Protein AF-A0A1X6YRC4-F1 (afdb_monomer)

pLDDT: mean 88.57, std 15.22, range [48.97, 98.75]

InterPro domains:
  IPR046367 GapR-like, DNA-binding domain [NF010247] (29-106)
  IPR046367 GapR-like, DNA-binding domain [PF10073] (33-104)

Secondary structure (DSSP, 8-state):
----PPPPPPTTSS--PPPHHHHHHHHHHHHHHHHHHHHHHHHHHHHHHHHHHHHHHHHHHHHHHHHTT--HHHHHHHHHHTTS-HHHHHHHHHHHHHHHHHTT--

Solvent-accessible surface area (backbone atoms only — not comparable to full-atom values): 6391 Å² total; per-residue (Å²): 142,80,89,80,75,78,80,75,80,65,94,74,86,78,67,89,72,83,47,74,68,57,50,52,53,52,54,48,52,50,51,52,54,52,50,53,54,49,54,54,50,55,54,50,54,50,54,52,51,51,51,49,52,52,53,51,53,53,49,52,57,47,50,51,41,41,76,73,71,47,61,57,69,58,53,53,51,51,58,56,55,72,73,52,56,71,65,64,51,52,54,51,51,52,53,50,49,56,52,31,55,76,67,72,70,113

Radius of gyration: 35.61 Å; Cα contacts (8 Å, |Δi|>4): 14; chains: 1; bounding box: 77×74×77 Å

Structure (mmCIF, N/CA/C/O backbone):
data_AF-A0A1X6YRC4-F1
#
_entry.id   AF-A0A1X6YRC4-F1
#
loop_
_atom_site.group_PDB
_atom_site.id
_atom_site.type_symbol
_atom_site.label_atom_id
_atom_site.label_alt_id
_atom_site.label_comp_id
_atom_site.label_asym_id
_atom_site.label_entity_id
_atom_site.label_seq_id
_atom_site.pdbx_PDB_ins_code
_atom_site.Cartn_x
_atom_site.Cartn_y
_atom_site.Cartn_z
_atom_site.occupancy
_atom_site.B_iso_or_equiv
_atom_site.auth_seq_id
_atom_site.auth_comp_id
_atom_site.auth_asym_id
_atom_site.auth_atom_id
_atom_site.pdbx_PDB_model_num
ATOM 1 N N . MET A 1 1 ? 58.147 -56.252 -44.885 1.00 54.09 1 MET A N 1
ATOM 2 C CA . MET A 1 1 ? 57.859 -55.052 -44.074 1.00 54.09 1 MET A CA 1
ATOM 3 C C . MET A 1 1 ? 58.209 -53.800 -44.8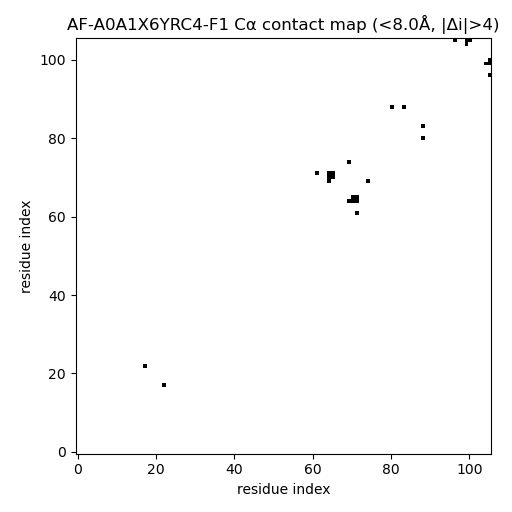65 1.00 54.09 1 MET A C 1
ATOM 5 O O . MET A 1 1 ? 59.376 -53.617 -45.184 1.00 54.09 1 MET A O 1
ATOM 9 N N . LYS A 1 2 ? 57.215 -52.974 -45.203 1.00 50.50 2 LYS A N 1
ATOM 10 C CA . LYS A 1 2 ? 57.381 -51.542 -45.489 1.00 50.50 2 LYS A CA 1
ATOM 11 C C . LYS A 1 2 ? 56.176 -50.846 -44.869 1.00 50.50 2 LYS A C 1
ATOM 13 O O . LYS A 1 2 ? 55.043 -51.169 -45.216 1.00 50.50 2 LYS A O 1
ATOM 18 N N . ASP A 1 3 ? 56.454 -49.986 -43.903 1.00 54.38 3 ASP A N 1
ATOM 19 C CA . ASP A 1 3 ? 55.483 -49.237 -43.120 1.00 54.38 3 ASP A CA 1
ATOM 20 C C . ASP A 1 3 ? 54.627 -48.343 -44.024 1.00 54.38 3 ASP A C 1
ATOM 22 O O . ASP A 1 3 ? 55.095 -47.333 -44.544 1.00 54.38 3 ASP A O 1
ATOM 26 N N . MET A 1 4 ? 53.356 -48.703 -44.208 1.00 53.78 4 MET A N 1
ATOM 27 C CA . MET A 1 4 ? 52.335 -47.767 -44.680 1.00 53.78 4 MET A CA 1
ATOM 28 C C . MET A 1 4 ? 51.718 -47.106 -43.451 1.00 53.78 4 MET A C 1
ATOM 30 O O . MET A 1 4 ? 50.693 -47.543 -42.932 1.00 53.78 4 MET A O 1
ATOM 34 N N . GLY A 1 5 ? 52.404 -46.082 -42.944 1.00 54.34 5 GLY A N 1
ATOM 35 C CA . GLY A 1 5 ? 51.867 -45.217 -41.903 1.00 54.34 5 GLY A CA 1
ATOM 36 C C . GLY A 1 5 ? 50.578 -44.559 -42.390 1.00 54.34 5 GLY A C 1
ATOM 37 O O . GLY A 1 5 ? 50.577 -43.859 -43.401 1.00 54.34 5 GLY A O 1
ATO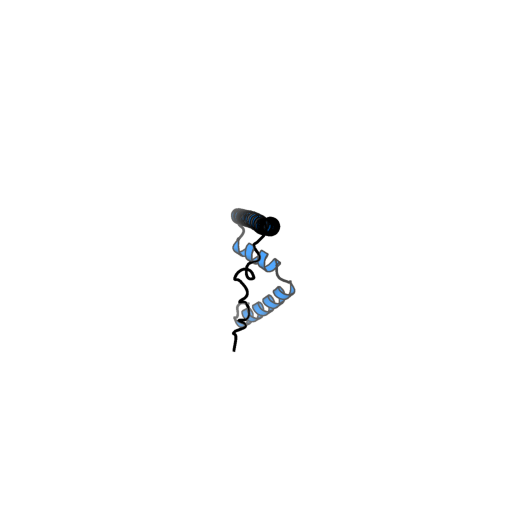M 38 N N . PHE A 1 6 ? 49.482 -44.793 -41.670 1.00 55.66 6 PHE A N 1
ATOM 39 C CA . PHE A 1 6 ? 48.238 -44.057 -41.861 1.00 55.66 6 PHE A CA 1
ATOM 40 C C . PHE A 1 6 ? 48.510 -42.553 -41.678 1.00 55.66 6 PHE A C 1
ATOM 42 O O . PHE A 1 6 ? 49.144 -42.176 -40.684 1.00 55.66 6 PHE A O 1
ATOM 49 N N . PRO A 1 7 ? 48.064 -41.683 -42.602 1.00 59.69 7 PRO A N 1
ATOM 50 C CA . PRO A 1 7 ? 48.256 -40.249 -42.454 1.00 59.69 7 PRO A CA 1
ATOM 51 C C . PRO A 1 7 ? 47.535 -39.770 -41.190 1.00 59.69 7 PRO A C 1
ATOM 53 O O . PRO A 1 7 ? 46.337 -39.996 -41.016 1.00 59.69 7 PRO A O 1
ATOM 56 N N . LYS A 1 8 ? 48.271 -39.113 -40.285 1.00 60.44 8 LYS A N 1
ATOM 57 C CA . LYS A 1 8 ? 47.653 -38.361 -39.190 1.00 60.44 8 LYS A CA 1
ATOM 58 C C . LYS A 1 8 ? 46.858 -37.219 -39.813 1.00 60.44 8 LYS A C 1
ATOM 60 O O . LYS A 1 8 ? 47.447 -36.411 -40.529 1.00 60.44 8 LYS A O 1
ATOM 65 N N . ALA A 1 9 ? 45.560 -37.158 -39.517 1.00 52.00 9 ALA A N 1
ATOM 66 C CA . ALA A 1 9 ? 44.737 -35.990 -39.803 1.00 52.00 9 ALA A CA 1
ATOM 67 C C . ALA A 1 9 ? 45.482 -34.733 -39.324 1.00 52.00 9 ALA A C 1
ATOM 69 O O . ALA A 1 9 ? 45.960 -34.676 -38.182 1.00 52.00 9 ALA A O 1
ATOM 70 N N . SER A 1 10 ? 45.676 -33.777 -40.232 1.00 52.31 10 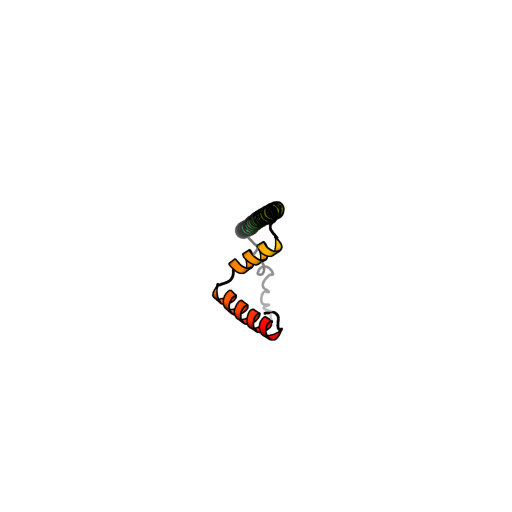SER A N 1
ATOM 71 C CA . SER A 1 10 ? 46.308 -32.501 -39.926 1.00 52.31 10 SER A CA 1
ATOM 72 C C . SER A 1 10 ? 45.460 -31.746 -38.903 1.00 52.31 10 SER A C 1
ATOM 74 O O . SER A 1 10 ? 44.249 -31.922 -38.794 1.00 52.31 10 SER A O 1
ATOM 76 N N . LYS A 1 11 ? 46.112 -30.869 -38.139 1.00 55.03 11 LYS A N 1
ATOM 77 C CA . LYS A 1 11 ? 45.522 -29.986 -37.116 1.00 55.03 11 LYS A CA 1
ATOM 78 C C . LYS A 1 11 ? 44.494 -28.968 -37.659 1.00 55.03 11 LYS A C 1
ATOM 80 O O . LYS A 1 11 ? 44.189 -28.000 -36.970 1.00 55.03 11 LYS A O 1
ATOM 85 N N . GLU A 1 12 ? 43.991 -29.151 -38.876 1.00 48.97 12 GLU A N 1
ATOM 86 C CA . GLU A 1 12 ? 43.083 -28.225 -39.557 1.00 48.97 12 GLU A CA 1
ATOM 87 C C . GLU A 1 12 ? 41.598 -28.584 -39.376 1.00 48.97 12 GLU A C 1
ATOM 89 O O . GLU A 1 12 ? 40.752 -27.721 -39.578 1.00 48.97 12 GLU A O 1
ATOM 94 N N . ASP A 1 13 ? 41.268 -29.776 -38.866 1.00 51.97 13 ASP A N 1
ATOM 95 C CA . ASP A 1 13 ? 39.872 -30.224 -38.686 1.00 51.97 13 ASP A CA 1
ATOM 96 C C . ASP A 1 13 ? 39.198 -29.782 -37.366 1.00 51.97 13 ASP A C 1
ATOM 98 O O . ASP A 1 13 ? 38.178 -30.338 -36.963 1.00 51.97 13 ASP A O 1
ATOM 102 N N . ALA A 1 14 ? 39.724 -28.777 -36.657 1.00 54.38 14 ALA A N 1
ATOM 103 C CA . ALA A 1 14 ? 39.196 -28.389 -35.339 1.00 54.38 14 ALA A CA 1
ATOM 104 C C . ALA A 1 14 ? 39.068 -26.875 -35.113 1.00 54.38 14 ALA A C 1
ATOM 106 O O . ALA A 1 14 ? 39.426 -26.361 -34.053 1.00 54.38 14 ALA A O 1
ATOM 107 N N . GLY A 1 15 ? 38.532 -26.139 -36.086 1.00 54.44 15 GLY A N 1
ATOM 108 C CA . GLY A 1 15 ? 38.194 -24.738 -35.853 1.00 54.44 15 GLY A CA 1
ATOM 109 C C . GLY A 1 15 ? 37.305 -24.156 -36.933 1.00 54.44 15 GLY A C 1
ATOM 110 O O . GLY A 1 15 ? 37.808 -23.514 -37.852 1.00 54.44 15 GLY A O 1
ATOM 111 N N . LEU A 1 16 ? 35.986 -24.327 -36.803 1.00 64.00 16 LEU A N 1
ATOM 112 C CA . LEU A 1 16 ? 35.048 -23.469 -37.523 1.00 64.00 16 LEU A CA 1
ATOM 113 C C . LEU A 1 16 ? 35.312 -22.030 -37.050 1.00 64.00 16 LEU A C 1
ATOM 115 O O . LEU A 1 16 ? 35.004 -21.671 -35.913 1.00 64.00 16 LEU A O 1
ATOM 119 N N . LYS A 1 17 ? 35.986 -21.232 -37.882 1.00 76.75 17 LYS A N 1
ATOM 120 C CA . LYS A 1 17 ? 36.226 -19.817 -37.598 1.00 76.75 17 LYS A CA 1
ATOM 121 C C . LYS A 1 17 ? 34.900 -19.088 -37.761 1.00 76.75 17 LYS A C 1
ATOM 123 O O . LYS A 1 17 ? 34.297 -19.169 -38.824 1.00 76.75 17 LYS A O 1
ATOM 128 N N . GLU A 1 18 ? 34.478 -18.389 -36.712 1.00 79.81 18 GLU A N 1
ATOM 129 C CA . GLU A 1 18 ? 33.308 -17.511 -36.748 1.00 79.81 18 GLU A CA 1
ATOM 130 C C . GLU A 1 18 ? 33.433 -16.528 -37.920 1.00 79.81 18 GLU A C 1
ATOM 132 O O . GLU A 1 18 ? 34.434 -15.806 -38.026 1.00 79.81 18 GLU A O 1
ATOM 137 N N . THR A 1 19 ? 32.437 -16.529 -38.806 1.00 90.50 19 THR A N 1
ATOM 138 C CA . THR A 1 19 ? 32.393 -15.620 -39.951 1.00 90.50 19 THR A CA 1
ATOM 139 C C . THR A 1 19 ? 31.895 -14.239 -39.526 1.00 90.50 19 THR A C 1
ATOM 141 O O . THR A 1 19 ? 31.322 -14.054 -38.453 1.00 90.50 19 THR A O 1
ATOM 144 N N . GLU A 1 20 ? 32.114 -13.233 -40.369 1.00 86.88 20 GLU A N 1
ATOM 145 C CA . GLU A 1 20 ? 31.589 -11.884 -40.133 1.00 86.88 20 GLU A CA 1
ATOM 146 C C . GLU A 1 20 ? 30.053 -11.878 -40.043 1.00 86.88 20 GLU A C 1
ATOM 148 O O . GLU A 1 20 ? 29.498 -11.253 -39.143 1.00 86.88 20 GLU A O 1
ATOM 153 N N . ALA A 1 21 ? 29.380 -12.685 -40.871 1.00 85.25 21 ALA A N 1
ATOM 154 C CA . ALA A 1 21 ? 27.932 -12.876 -40.813 1.00 85.25 21 ALA A CA 1
ATOM 155 C C . ALA A 1 21 ? 27.467 -13.490 -39.475 1.00 85.25 21 ALA A C 1
ATOM 157 O O . ALA A 1 21 ? 26.466 -13.050 -38.912 1.00 85.25 21 ALA A O 1
ATOM 158 N N . ASP A 1 22 ? 28.210 -14.457 -38.920 1.00 84.94 22 ASP A N 1
ATOM 159 C CA . ASP A 1 22 ? 27.884 -15.056 -37.614 1.00 84.94 22 ASP A CA 1
ATOM 160 C C . ASP A 1 22 ? 27.974 -14.021 -36.478 1.00 84.94 22 ASP A C 1
ATOM 162 O O . ASP A 1 22 ? 27.130 -13.995 -35.574 1.00 84.94 22 ASP A O 1
ATOM 166 N N . ARG A 1 23 ? 28.962 -13.115 -36.547 1.00 88.25 23 ARG A N 1
ATOM 167 C CA . ARG A 1 23 ? 29.106 -12.009 -35.587 1.00 88.25 23 ARG A CA 1
ATOM 168 C C . ARG A 1 23 ? 27.956 -11.022 -35.682 1.00 88.25 23 ARG A C 1
ATOM 170 O O . ARG A 1 23 ? 27.422 -10.630 -34.648 1.00 88.25 23 ARG A O 1
ATOM 177 N N . GLU A 1 24 ? 27.552 -10.641 -36.891 1.00 87.19 24 GLU A N 1
ATOM 178 C CA . GLU A 1 24 ? 26.432 -9.717 -37.096 1.00 87.19 24 GLU A CA 1
ATOM 179 C C . GLU A 1 24 ? 25.118 -10.269 -36.531 1.00 87.19 24 GLU A C 1
ATOM 181 O O . GLU A 1 24 ? 24.377 -9.537 -35.869 1.00 87.19 24 GLU A O 1
ATOM 186 N N . VAL A 1 25 ? 24.853 -11.567 -36.722 1.00 86.31 25 VAL A N 1
ATOM 187 C CA . VAL A 1 25 ? 23.668 -12.239 -36.166 1.00 86.31 25 VAL A CA 1
ATOM 188 C C . VAL A 1 25 ? 23.710 -12.257 -34.639 1.00 86.31 25 VAL A C 1
ATOM 190 O O . VAL A 1 25 ? 22.722 -11.891 -33.996 1.00 86.31 25 VAL A O 1
ATOM 193 N N . ARG A 1 26 ? 24.846 -12.634 -34.036 1.00 90.44 26 ARG A N 1
ATOM 194 C CA . ARG A 1 26 ? 25.015 -12.638 -32.574 1.00 90.44 26 ARG A CA 1
ATOM 195 C C . ARG A 1 26 ? 24.848 -11.240 -31.983 1.00 90.44 26 ARG A C 1
ATOM 197 O O . ARG A 1 26 ? 24.127 -11.070 -31.001 1.00 90.44 26 ARG A O 1
ATOM 204 N N . ASP A 1 27 ? 25.494 -10.241 -32.573 1.00 88.75 27 ASP A N 1
ATOM 205 C CA . ASP A 1 27 ? 25.434 -8.860 -32.103 1.00 88.75 27 ASP A CA 1
ATOM 206 C C . ASP A 1 27 ? 24.018 -8.285 -32.280 1.00 88.75 27 ASP A C 1
ATOM 208 O O . ASP A 1 27 ? 23.527 -7.559 -31.414 1.00 88.75 27 ASP A O 1
ATOM 212 N N . GLY A 1 28 ? 23.320 -8.655 -33.359 1.00 85.38 28 GLY A N 1
ATOM 213 C CA . GLY A 1 28 ? 21.899 -8.371 -33.556 1.00 85.38 28 GLY A CA 1
ATOM 214 C C . GLY A 1 28 ? 21.025 -8.972 -32.453 1.00 85.38 28 GLY A C 1
ATOM 215 O O . GLY A 1 28 ? 20.253 -8.248 -31.824 1.00 85.38 28 GLY A O 1
ATOM 216 N N . ALA A 1 29 ? 21.194 -10.263 -32.155 1.00 84.12 29 ALA A N 1
ATOM 217 C CA . ALA A 1 29 ? 20.475 -10.943 -31.077 1.00 84.12 29 ALA A CA 1
ATOM 218 C C . ALA A 1 29 ? 20.761 -10.314 -29.701 1.00 84.12 29 ALA A C 1
ATOM 220 O O . ALA A 1 29 ? 19.838 -10.096 -28.914 1.00 84.12 29 ALA A O 1
ATOM 221 N N . PHE A 1 30 ? 22.018 -9.941 -29.431 1.00 88.81 30 PHE A N 1
ATOM 222 C CA . PHE A 1 30 ? 22.404 -9.250 -28.201 1.00 88.81 30 PHE A CA 1
ATOM 223 C C . PHE A 1 30 ? 21.737 -7.875 -28.077 1.00 88.81 30 PHE A C 1
ATOM 225 O O . PHE A 1 30 ? 21.237 -7.533 -27.007 1.00 88.81 30 PHE A O 1
ATOM 232 N N . ARG A 1 31 ? 21.668 -7.090 -29.162 1.00 90.06 31 ARG A N 1
ATOM 233 C CA . ARG A 1 31 ? 20.970 -5.791 -29.164 1.00 90.06 31 ARG A CA 1
ATOM 234 C C . ARG A 1 31 ? 19.473 -5.942 -28.895 1.00 90.06 31 ARG A C 1
ATOM 236 O O . ARG A 1 31 ? 18.930 -5.142 -28.137 1.00 90.06 31 ARG A O 1
ATOM 243 N N . VAL A 1 32 ? 18.822 -6.960 -29.469 1.00 89.50 32 VAL A N 1
ATOM 244 C CA . VAL A 1 32 ? 17.401 -7.254 -29.206 1.00 89.50 32 VAL A CA 1
ATOM 245 C C . VAL A 1 32 ? 17.188 -7.601 -27.730 1.00 89.50 32 VAL A C 1
ATOM 247 O O . VAL A 1 32 ? 16.362 -6.968 -27.075 1.00 89.50 32 VAL A O 1
ATOM 250 N N . ALA A 1 33 ? 17.989 -8.519 -27.177 1.00 91.56 33 ALA A N 1
ATOM 251 C CA . ALA A 1 33 ? 17.910 -8.897 -25.764 1.00 91.56 33 ALA A CA 1
ATOM 252 C C . ALA A 1 33 ? 18.195 -7.712 -24.820 1.00 91.56 33 ALA A C 1
ATOM 254 O O . ALA A 1 33 ? 17.507 -7.524 -23.817 1.00 91.56 33 ALA A O 1
ATOM 255 N N . ALA A 1 34 ? 19.171 -6.862 -25.154 1.00 94.88 34 ALA A N 1
ATOM 256 C CA . ALA A 1 34 ? 19.475 -5.654 -24.391 1.00 94.88 34 ALA A CA 1
ATOM 257 C C . ALA A 1 34 ? 18.329 -4.627 -24.437 1.00 94.88 34 ALA A C 1
ATOM 259 O O . ALA A 1 34 ? 18.079 -3.943 -23.443 1.00 94.88 34 ALA A O 1
ATOM 260 N N . GLY A 1 35 ? 17.629 -4.515 -25.570 1.00 96.62 35 GLY A N 1
ATOM 261 C CA . GLY A 1 35 ? 16.441 -3.671 -25.711 1.00 96.62 35 GLY A CA 1
ATOM 262 C C . GLY A 1 35 ? 15.279 -4.149 -24.840 1.00 96.62 35 GLY A C 1
ATOM 263 O O . GLY A 1 35 ? 14.665 -3.348 -24.136 1.00 96.62 35 GLY A O 1
ATOM 264 N N . GLU A 1 36 ? 15.018 -5.456 -24.824 1.00 97.00 36 GLU A N 1
ATOM 265 C CA . GLU A 1 36 ? 13.974 -6.053 -23.987 1.00 97.00 36 GLU A CA 1
ATOM 266 C C . GLU A 1 36 ? 14.277 -5.896 -22.487 1.00 97.00 36 GLU A C 1
ATOM 268 O O . GLU A 1 36 ? 13.421 -5.437 -21.726 1.00 97.00 36 GLU A O 1
ATOM 273 N N . LEU A 1 37 ? 15.514 -6.184 -22.066 1.00 97.56 37 LEU A N 1
ATOM 274 C CA . LEU A 1 37 ? 15.951 -5.979 -20.682 1.00 97.56 37 LEU A CA 1
ATOM 275 C C . LEU A 1 37 ? 15.772 -4.518 -20.247 1.00 97.56 37 LEU A C 1
ATOM 277 O O . LEU A 1 37 ? 15.234 -4.255 -19.171 1.00 97.56 37 LEU A O 1
ATOM 281 N N . ARG A 1 38 ? 16.174 -3.567 -21.100 1.00 98.06 38 ARG A N 1
ATOM 282 C CA . ARG A 1 38 ? 15.984 -2.134 -20.849 1.00 98.06 38 ARG A CA 1
ATOM 283 C C . ARG A 1 38 ? 14.505 -1.786 -20.681 1.00 98.06 38 ARG A C 1
ATOM 285 O O . ARG A 1 38 ? 14.158 -1.108 -19.723 1.00 98.06 38 ARG A O 1
ATOM 292 N N . SER A 1 39 ? 13.634 -2.316 -21.540 1.00 98.12 39 SER A N 1
ATOM 293 C CA . SER A 1 39 ? 12.188 -2.085 -21.445 1.00 98.12 39 SER A CA 1
ATOM 294 C C . SER A 1 39 ? 11.580 -2.604 -20.135 1.00 98.12 39 SER A C 1
ATOM 296 O O . SER A 1 39 ? 10.675 -1.974 -19.584 1.00 98.12 39 SER A O 1
ATOM 298 N N . PHE A 1 40 ? 12.040 -3.745 -19.608 1.00 98.19 40 PHE A N 1
ATOM 299 C CA . PHE A 1 40 ? 11.602 -4.215 -18.288 1.00 98.19 40 PH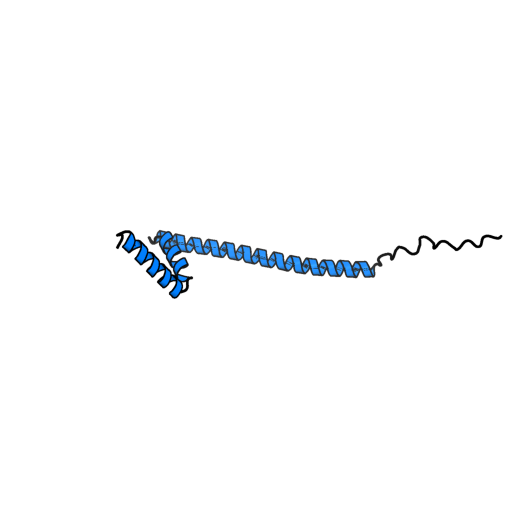E A CA 1
ATOM 300 C C . PHE A 1 40 ? 12.058 -3.283 -17.160 1.00 98.19 40 PHE A C 1
ATOM 302 O O . PHE A 1 40 ? 11.247 -2.954 -16.295 1.00 98.19 40 PHE A O 1
ATOM 309 N N . ILE A 1 41 ? 13.321 -2.845 -17.186 1.00 98.50 41 ILE A N 1
ATOM 310 C CA . ILE A 1 41 ? 13.893 -1.948 -16.170 1.00 98.50 41 ILE A CA 1
ATOM 311 C C . ILE A 1 41 ? 13.147 -0.613 -16.157 1.00 98.50 41 ILE A C 1
ATOM 313 O O . ILE A 1 41 ? 12.625 -0.223 -15.118 1.00 98.50 41 ILE A O 1
ATOM 317 N N . GLU A 1 42 ? 13.014 0.037 -17.313 1.00 98.69 42 GLU A N 1
ATOM 318 C CA . GLU A 1 42 ? 12.383 1.357 -17.422 1.00 98.69 42 GLU A CA 1
ATOM 319 C C . GLU A 1 42 ? 10.918 1.327 -16.962 1.00 98.69 42 GLU A C 1
ATOM 321 O O . GLU A 1 42 ? 10.478 2.199 -16.211 1.00 98.69 42 GLU A O 1
ATOM 326 N N . ARG A 1 43 ? 10.157 0.285 -17.336 1.00 98.62 43 ARG A N 1
ATOM 327 C CA . ARG A 1 43 ? 8.776 0.116 -16.851 1.00 98.62 43 ARG A CA 1
ATOM 328 C C . ARG A 1 43 ? 8.715 -0.086 -15.339 1.00 98.62 43 ARG A C 1
ATOM 330 O O . ARG A 1 43 ? 7.821 0.457 -14.695 1.00 98.62 43 ARG A O 1
ATOM 337 N N . PHE A 1 44 ? 9.635 -0.860 -14.765 1.00 98.56 44 PHE A N 1
ATOM 338 C CA . PHE A 1 44 ? 9.675 -1.074 -13.320 1.00 98.56 44 PHE A CA 1
ATOM 339 C C . PHE A 1 44 ? 10.047 0.205 -12.562 1.00 98.56 44 PHE A C 1
ATOM 341 O O . PHE A 1 44 ? 9.402 0.530 -11.568 1.00 98.56 44 PHE A O 1
ATOM 348 N N . GLU A 1 45 ? 11.051 0.947 -13.030 1.00 98.62 45 GLU A N 1
ATOM 349 C CA . GLU A 1 45 ? 11.468 2.221 -12.434 1.00 98.62 45 GLU A CA 1
ATOM 350 C C . GLU A 1 45 ? 10.348 3.261 -12.487 1.00 98.62 45 GLU A C 1
ATOM 352 O O . GLU A 1 45 ? 10.100 3.953 -11.498 1.00 98.62 45 GLU A O 1
ATOM 357 N N . HIS A 1 46 ? 9.608 3.313 -13.596 1.00 98.69 46 HIS A N 1
ATOM 358 C CA . HIS A 1 46 ? 8.423 4.155 -13.713 1.00 98.69 46 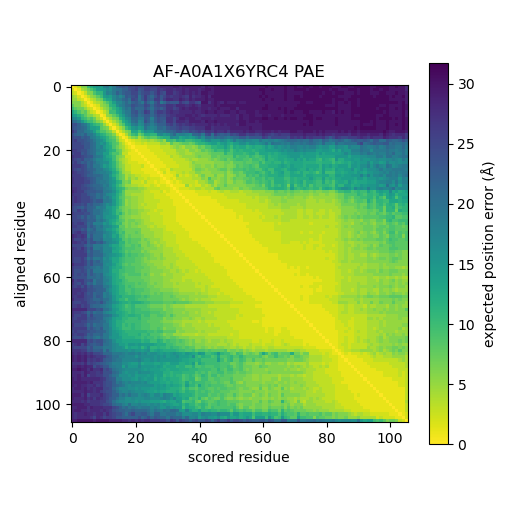HIS A CA 1
ATOM 359 C C . HIS A 1 46 ? 7.351 3.784 -12.677 1.00 98.69 46 HIS A C 1
ATOM 361 O O . HIS A 1 46 ? 6.929 4.642 -11.903 1.00 98.69 46 HIS A O 1
ATOM 367 N 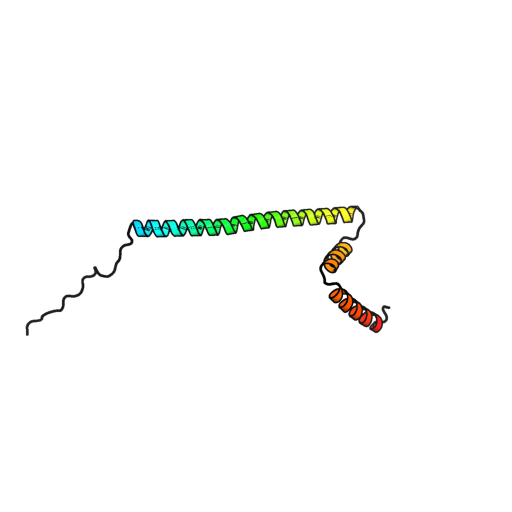N . LEU A 1 47 ? 6.987 2.500 -12.572 1.00 98.75 47 LEU A N 1
ATOM 368 C CA . LEU A 1 47 ? 6.033 2.022 -11.561 1.00 98.75 47 LEU A CA 1
ATOM 369 C C . LEU A 1 47 ? 6.525 2.274 -10.126 1.00 98.75 47 LEU A C 1
ATOM 371 O O . LEU A 1 47 ? 5.726 2.522 -9.223 1.00 98.75 47 LEU A O 1
ATOM 375 N N . ALA A 1 48 ? 7.837 2.211 -9.886 1.00 98.56 48 ALA A N 1
ATOM 376 C CA . ALA A 1 48 ? 8.422 2.511 -8.585 1.00 98.56 48 ALA A CA 1
ATOM 377 C C . ALA A 1 48 ? 8.287 4.000 -8.228 1.00 98.56 48 ALA A C 1
ATOM 379 O O . ALA A 1 48 ? 7.968 4.319 -7.078 1.00 98.56 48 ALA A O 1
ATOM 380 N N . ALA A 1 49 ? 8.478 4.896 -9.201 1.00 98.62 49 ALA A N 1
ATOM 381 C CA . ALA A 1 49 ? 8.239 6.326 -9.035 1.00 98.62 49 ALA A CA 1
ATOM 382 C C . ALA A 1 49 ? 6.753 6.614 -8.760 1.00 98.62 49 ALA A C 1
ATOM 384 O O . ALA A 1 49 ? 6.437 7.241 -7.750 1.00 98.62 49 ALA A O 1
ATOM 385 N N . GLU A 1 50 ? 5.838 6.052 -9.556 1.00 98.62 50 GLU A N 1
ATOM 386 C CA . GLU A 1 50 ? 4.391 6.193 -9.334 1.00 98.62 50 GLU A CA 1
ATOM 387 C C . GLU A 1 50 ? 3.970 5.678 -7.952 1.00 98.62 50 GLU A C 1
ATOM 389 O O . GLU A 1 50 ? 3.219 6.333 -7.228 1.00 98.62 50 GLU A O 1
ATOM 394 N N . LYS A 1 51 ? 4.495 4.520 -7.531 1.00 98.38 51 LYS A N 1
ATOM 395 C CA . LYS A 1 51 ? 4.233 3.964 -6.198 1.00 98.38 51 LYS A CA 1
ATOM 396 C C . LYS A 1 51 ? 4.691 4.912 -5.090 1.00 98.38 51 LYS A C 1
ATOM 398 O O . LYS A 1 51 ? 4.009 5.014 -4.067 1.00 98.38 51 LYS A O 1
ATOM 403 N N . LYS A 1 52 ? 5.841 5.571 -5.260 1.00 98.38 52 LYS A N 1
ATOM 404 C CA . LYS A 1 52 ? 6.337 6.562 -4.301 1.00 98.38 52 LYS A CA 1
ATOM 405 C C . LYS A 1 52 ? 5.388 7.759 -4.234 1.00 98.38 52 LYS A C 1
ATOM 407 O O . LYS A 1 52 ? 4.998 8.136 -3.131 1.00 98.38 52 LYS A O 1
ATOM 412 N N . ASP A 1 53 ? 4.982 8.300 -5.376 1.00 98.62 53 ASP A N 1
ATOM 413 C CA . ASP A 1 53 ? 4.092 9.462 -5.432 1.00 98.62 53 ASP A CA 1
ATOM 414 C C . ASP A 1 53 ? 2.720 9.150 -4.815 1.00 98.62 53 ASP A C 1
ATOM 416 O O . ASP A 1 53 ? 2.224 9.914 -3.988 1.00 98.62 53 ASP A O 1
ATOM 420 N N . ILE A 1 54 ? 2.155 7.971 -5.097 1.00 98.62 54 ILE A N 1
ATOM 421 C CA . ILE A 1 54 ? 0.921 7.487 -4.456 1.00 98.62 54 ILE A CA 1
ATOM 422 C C . ILE A 1 54 ? 1.099 7.364 -2.938 1.00 98.62 54 ILE A C 1
ATOM 424 O O . ILE A 1 54 ? 0.206 7.727 -2.170 1.00 98.62 54 ILE A O 1
ATOM 428 N N . ALA A 1 55 ? 2.236 6.840 -2.474 1.00 98.31 55 ALA A N 1
ATOM 429 C CA . ALA A 1 55 ? 2.501 6.709 -1.044 1.00 98.31 55 ALA A CA 1
ATOM 430 C C . ALA A 1 55 ? 2.610 8.077 -0.353 1.00 98.31 55 ALA A C 1
ATOM 432 O O . ALA A 1 55 ? 2.158 8.222 0.784 1.00 98.31 55 ALA A O 1
ATOM 433 N N . ASP A 1 56 ? 3.185 9.074 -1.022 1.00 98.62 56 ASP A N 1
ATOM 434 C CA . ASP A 1 56 ? 3.273 10.437 -0.504 1.00 98.62 56 ASP A CA 1
ATOM 435 C C . ASP A 1 56 ? 1.888 11.110 -0.480 1.00 98.62 56 ASP A C 1
ATOM 437 O O . ASP A 1 56 ? 1.485 11.608 0.573 1.00 98.62 56 ASP A O 1
ATOM 441 N N . GLN A 1 57 ? 1.079 10.969 -1.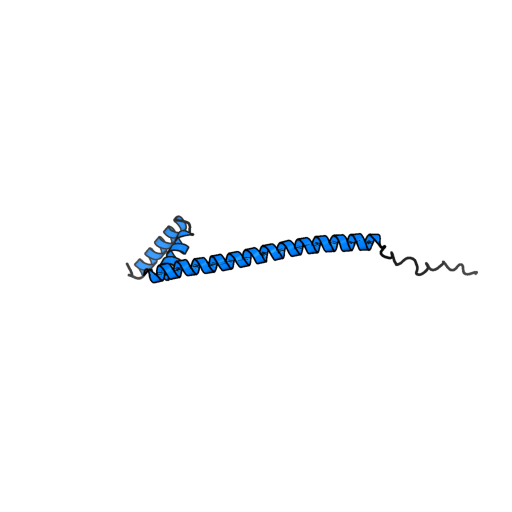536 1.00 98.75 57 GLN A N 1
ATOM 442 C CA . GLN A 1 57 ? -0.326 11.413 -1.550 1.00 98.75 57 GLN A CA 1
ATOM 443 C C . GLN A 1 57 ? -1.157 10.772 -0.422 1.00 98.75 57 GLN A C 1
ATOM 445 O O . GLN A 1 57 ? -1.931 11.442 0.262 1.00 98.75 57 GLN A O 1
ATOM 450 N N . GLN A 1 58 ? -0.976 9.473 -0.153 1.00 98.44 58 GLN A N 1
ATOM 451 C CA . GLN A 1 58 ? -1.641 8.801 0.972 1.00 98.44 58 GLN A CA 1
ATOM 452 C C . GLN A 1 58 ? -1.238 9.390 2.332 1.00 98.44 58 GLN A C 1
ATOM 454 O O . GLN A 1 58 ? -2.070 9.459 3.243 1.00 98.44 58 GLN A O 1
ATOM 459 N N . LYS A 1 59 ? 0.024 9.810 2.504 1.00 98.25 59 LYS A N 1
ATOM 460 C CA . LYS A 1 59 ? 0.471 10.479 3.738 1.00 98.25 59 LYS A CA 1
ATOM 461 C C . LYS A 1 59 ? -0.173 11.852 3.885 1.00 98.25 59 LYS A C 1
ATOM 463 O O . LYS A 1 59 ? -0.571 12.185 4.999 1.00 98.25 59 LYS A O 1
ATOM 468 N N . GLU A 1 60 ? -0.296 12.611 2.801 1.00 98.62 60 GLU A N 1
ATOM 469 C CA . GLU A 1 60 ? -0.940 13.930 2.805 1.00 98.62 60 GLU A CA 1
ATOM 470 C C . GLU A 1 60 ? -2.406 13.839 3.235 1.00 98.62 60 GLU A C 1
ATOM 472 O O . GLU A 1 60 ? -2.808 14.546 4.156 1.00 98.62 60 GLU A O 1
ATOM 477 N N . VAL A 1 61 ? -3.169 12.884 2.691 1.00 98.56 61 VAL A N 1
ATOM 478 C CA . VAL A 1 61 ? -4.564 12.631 3.108 1.00 98.56 61 VAL A CA 1
ATOM 479 C C . VAL A 1 61 ? -4.656 12.324 4.606 1.00 98.56 61 VAL A C 1
ATOM 481 O O . VAL A 1 61 ? -5.521 12.838 5.317 1.00 98.56 61 VAL A O 1
ATOM 484 N N . MET A 1 62 ? -3.744 11.498 5.124 1.00 98.44 62 MET A N 1
ATOM 485 C CA . MET A 1 62 ? -3.714 11.166 6.552 1.00 98.44 62 MET A CA 1
ATOM 486 C C . MET A 1 62 ? -3.306 12.363 7.421 1.00 98.44 62 MET A C 1
ATOM 488 O O . MET A 1 62 ? -3.809 12.513 8.536 1.00 98.44 62 MET A O 1
ATOM 492 N N . ALA A 1 63 ? -2.405 13.217 6.932 1.00 98.56 63 ALA A N 1
ATOM 493 C CA . ALA A 1 63 ? -2.007 14.446 7.609 1.00 98.56 63 ALA A CA 1
ATOM 494 C C . ALA A 1 63 ? -3.156 15.464 7.646 1.00 98.56 63 ALA A C 1
ATOM 496 O O . ALA A 1 63 ? -3.404 16.061 8.694 1.00 98.56 63 ALA A O 1
ATOM 497 N N . GLU A 1 64 ? -3.906 15.601 6.553 1.00 98.75 64 GLU A N 1
ATOM 498 C CA . GLU A 1 64 ? -5.113 16.420 6.490 1.00 98.75 64 GLU A CA 1
ATOM 499 C C . GLU A 1 64 ? -6.166 15.930 7.494 1.00 98.75 64 GLU A C 1
ATOM 501 O O . GLU A 1 64 ? -6.678 16.717 8.293 1.00 98.75 64 GLU A O 1
ATOM 506 N N . ALA A 1 65 ? -6.448 14.624 7.517 1.00 98.75 65 ALA A N 1
ATOM 507 C CA . ALA A 1 65 ? -7.380 14.036 8.475 1.00 98.75 65 ALA A CA 1
ATOM 508 C C . ALA A 1 65 ? -6.954 14.319 9.926 1.00 98.75 65 ALA A C 1
ATOM 510 O O . ALA A 1 65 ? -7.780 14.709 10.754 1.00 98.75 65 ALA A O 1
ATOM 511 N N . LYS A 1 66 ? -5.653 14.213 10.223 1.00 98.50 66 LYS A N 1
ATOM 512 C CA . LYS A 1 66 ? -5.103 14.575 11.534 1.00 98.50 66 LYS A CA 1
ATOM 513 C C . LYS A 1 66 ? -5.330 16.053 11.863 1.00 98.50 66 LYS A C 1
ATOM 515 O O . LYS A 1 66 ? -5.745 16.361 12.975 1.00 98.50 66 LYS A O 1
ATOM 520 N N . GLY A 1 67 ? -5.081 16.957 10.913 1.00 98.56 67 GLY A N 1
ATOM 521 C CA . GLY A 1 67 ? -5.315 18.398 11.078 1.00 98.56 67 GLY A CA 1
ATOM 522 C C . GLY A 1 67 ? -6.786 18.746 11.322 1.00 98.56 67 GLY A C 1
ATOM 523 O O . GLY A 1 67 ? -7.085 19.696 12.038 1.00 98.56 67 GLY A O 1
ATOM 524 N N . ARG A 1 68 ? -7.703 17.929 10.793 1.00 98.62 68 ARG A N 1
ATOM 525 C CA . ARG A 1 68 ? -9.152 18.016 11.033 1.00 98.62 68 ARG A CA 1
ATOM 526 C C . ARG A 1 68 ? -9.607 17.348 12.342 1.00 98.62 68 ARG A C 1
ATOM 528 O O . ARG A 1 68 ? -10.792 17.402 12.653 1.00 98.62 68 ARG A O 1
ATOM 535 N N . GLY A 1 69 ? -8.700 16.731 13.104 1.00 98.25 69 GLY A N 1
ATOM 536 C CA . GLY A 1 69 ? -8.987 16.126 14.410 1.00 98.25 69 GLY A CA 1
ATOM 537 C C . GLY A 1 69 ? -9.339 14.635 14.390 1.00 98.25 69 GLY A C 1
ATOM 538 O O . GLY A 1 69 ? -9.730 14.099 15.423 1.00 98.25 69 GLY A O 1
ATOM 539 N N . TYR A 1 70 ? -9.195 13.941 13.258 1.00 98.69 70 TYR A N 1
ATOM 540 C CA . TYR A 1 70 ? -9.427 12.495 13.197 1.00 98.69 70 TYR A CA 1
ATOM 541 C C . TYR A 1 70 ? -8.241 11.696 13.759 1.00 98.69 70 TYR A C 1
ATOM 543 O O . TYR A 1 70 ? -7.074 12.035 13.534 1.00 98.69 70 TYR A O 1
ATOM 551 N N . ASP A 1 71 ? -8.530 10.569 14.419 1.00 98.25 71 ASP A N 1
ATOM 552 C CA . ASP A 1 71 ? -7.500 9.603 14.807 1.00 98.25 71 ASP A CA 1
ATOM 553 C C . ASP A 1 71 ? -7.051 8.775 13.591 1.00 98.25 71 ASP A C 1
ATOM 555 O O . ASP A 1 71 ? -7.744 7.881 13.097 1.00 98.25 71 ASP A O 1
ATOM 559 N N . VAL A 1 72 ? -5.835 9.055 13.125 1.00 98.06 72 VAL A N 1
ATOM 560 C CA . VAL A 1 72 ? -5.217 8.379 11.977 1.00 98.06 72 VAL A CA 1
ATOM 561 C C . VAL A 1 72 ? -5.035 6.871 12.209 1.00 98.06 72 VAL A C 1
ATOM 563 O O . VAL A 1 72 ? -5.092 6.097 11.251 1.00 98.06 72 VAL A O 1
ATOM 566 N N . LYS A 1 73 ? -4.813 6.415 13.449 1.00 97.31 73 LYS A N 1
ATOM 567 C CA . LYS A 1 73 ? -4.706 4.978 13.749 1.00 97.31 73 LYS A CA 1
ATOM 568 C C . LYS A 1 73 ? -6.048 4.293 13.515 1.00 97.31 73 LYS A C 1
ATOM 570 O O . LYS A 1 73 ? -6.080 3.263 12.847 1.00 97.31 73 LYS A O 1
ATOM 575 N N . VAL A 1 74 ? -7.140 4.897 13.982 1.00 98.19 74 VAL A N 1
ATOM 576 C CA . VAL A 1 74 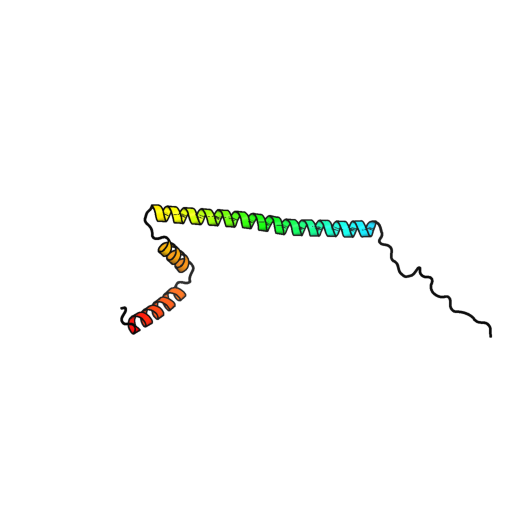? -8.498 4.369 13.779 1.00 98.19 74 VAL A CA 1
ATOM 577 C C . VAL A 1 74 ? -8.867 4.362 12.295 1.00 98.19 74 VAL A C 1
ATOM 579 O O . VAL A 1 74 ? -9.364 3.356 11.797 1.00 98.19 74 VAL A O 1
ATOM 582 N N . LEU A 1 75 ? -8.540 5.420 11.543 1.00 98.12 75 LEU A N 1
ATOM 583 C CA . LEU A 1 75 ? -8.770 5.445 10.091 1.00 98.12 75 LEU A CA 1
ATOM 584 C C . LEU A 1 75 ? -8.030 4.319 9.355 1.00 98.12 75 LEU A C 1
ATOM 586 O O . LEU A 1 75 ? -8.596 3.691 8.460 1.00 98.12 75 LEU A O 1
ATOM 590 N N . ARG A 1 76 ? -6.783 4.013 9.737 1.00 97.12 76 ARG A N 1
ATOM 591 C CA . ARG A 1 76 ? -6.038 2.884 9.153 1.00 97.12 76 ARG A CA 1
ATOM 592 C C . ARG A 1 76 ? -6.677 1.535 9.475 1.00 97.12 76 ARG A C 1
ATOM 594 O O . ARG A 1 76 ? -6.728 0.686 8.587 1.00 97.12 76 ARG A O 1
ATOM 601 N N . LEU A 1 77 ? -7.189 1.356 10.696 1.00 95.94 77 LEU A N 1
ATOM 602 C CA . LEU A 1 77 ? -7.951 0.159 11.068 1.00 95.94 77 LEU A CA 1
ATOM 603 C C . LEU A 1 77 ? -9.212 0.025 10.207 1.00 95.94 77 LEU A C 1
ATOM 605 O O . LEU A 1 77 ? -9.441 -1.037 9.637 1.00 95.94 77 LEU A O 1
ATOM 609 N N . LEU A 1 78 ? -9.971 1.109 10.018 1.00 95.88 78 LEU A N 1
ATOM 610 C CA . LEU A 1 78 ? -11.158 1.109 9.156 1.00 95.88 78 LEU A CA 1
ATOM 611 C C . LEU A 1 78 ? -10.821 0.768 7.699 1.00 95.88 78 LEU A C 1
ATOM 613 O O . LEU A 1 78 ? -11.520 -0.028 7.082 1.00 95.88 78 LEU A O 1
ATOM 617 N N . ILE A 1 79 ? -9.741 1.320 7.138 1.00 95.88 79 ILE A N 1
ATOM 618 C CA . ILE A 1 79 ? -9.306 0.980 5.772 1.00 95.88 79 ILE A CA 1
ATOM 619 C C . ILE A 1 79 ? -8.937 -0.502 5.664 1.00 95.88 79 ILE A C 1
ATOM 621 O O . ILE A 1 79 ? -9.254 -1.126 4.654 1.00 95.88 79 ILE A O 1
ATOM 625 N N . ALA A 1 80 ? -8.271 -1.068 6.674 1.00 94.25 80 ALA A N 1
ATOM 626 C CA . ALA A 1 80 ? -7.933 -2.488 6.696 1.00 94.25 80 ALA A CA 1
ATOM 627 C C . ALA A 1 80 ? -9.189 -3.369 6.788 1.00 94.25 80 ALA A C 1
ATOM 629 O O . ALA A 1 80 ? -9.331 -4.293 5.992 1.00 94.25 80 ALA A O 1
ATOM 630 N N . LEU A 1 81 ? -10.127 -3.035 7.682 1.00 92.06 81 LEU A N 1
ATOM 631 C CA . LEU A 1 81 ? -11.410 -3.733 7.816 1.00 92.06 81 LEU A CA 1
ATOM 632 C C . LEU A 1 81 ? -12.190 -3.729 6.498 1.00 92.06 81 LEU A C 1
ATOM 634 O O . LEU A 1 81 ? -12.663 -4.766 6.056 1.00 92.06 81 LEU A O 1
ATOM 638 N N . ARG A 1 82 ? -12.236 -2.591 5.800 1.00 93.06 82 ARG A N 1
ATOM 639 C CA . ARG A 1 82 ? -12.952 -2.447 4.520 1.00 93.06 82 ARG A CA 1
ATOM 640 C C . ARG A 1 82 ? -12.387 -3.278 3.365 1.00 93.06 82 ARG A C 1
ATOM 642 O O . ARG A 1 82 ? -13.030 -3.348 2.323 1.00 93.06 82 ARG A O 1
ATOM 649 N N . LYS A 1 83 ? -11.191 -3.855 3.509 1.00 93.75 83 LYS A N 1
ATOM 650 C CA . LYS A 1 83 ? -10.588 -4.750 2.505 1.00 93.75 83 LYS A CA 1
ATOM 651 C C . LYS A 1 83 ? -10.947 -6.221 2.718 1.00 93.75 83 LYS A C 1
ATOM 653 O O . LYS A 1 83 ? -10.623 -7.031 1.856 1.00 93.75 83 LYS A O 1
ATOM 658 N N . ARG A 1 84 ? -11.544 -6.569 3.859 1.00 91.69 84 ARG A N 1
ATOM 659 C CA . ARG A 1 84 ? -11.888 -7.947 4.228 1.00 91.69 84 ARG A CA 1
ATOM 660 C C . ARG A 1 84 ? -13.297 -8.299 3.753 1.00 91.69 84 ARG A C 1
ATOM 662 O O . ARG A 1 84 ? -14.112 -7.400 3.535 1.00 91.69 84 ARG A O 1
ATOM 669 N N . ALA A 1 85 ? -13.579 -9.591 3.584 1.00 91.88 85 ALA A N 1
ATOM 670 C CA . ALA A 1 85 ? -14.933 -10.038 3.284 1.00 91.88 85 ALA A CA 1
ATOM 671 C C . ALA A 1 85 ? -15.841 -9.822 4.512 1.00 91.88 85 ALA A C 1
ATOM 673 O O . ALA A 1 85 ? -15.375 -10.002 5.639 1.00 91.88 85 ALA A O 1
ATOM 674 N N . PRO A 1 86 ? -17.120 -9.442 4.331 1.00 89.69 86 PRO A N 1
ATOM 675 C CA . PRO A 1 86 ? -18.047 -9.252 5.449 1.00 89.69 86 PRO A CA 1
ATOM 676 C C . PRO A 1 86 ? -18.166 -10.480 6.360 1.00 89.69 86 PRO A C 1
ATOM 678 O O . PRO A 1 86 ? -18.226 -10.323 7.577 1.00 89.69 86 PRO A O 1
ATOM 681 N N . ASP A 1 87 ? -18.132 -11.682 5.781 1.00 92.94 87 ASP A N 1
ATOM 682 C CA . ASP A 1 87 ? -18.247 -12.938 6.527 1.00 92.94 87 ASP A CA 1
ATOM 683 C C . ASP A 1 87 ? -17.022 -13.178 7.429 1.00 92.94 87 ASP A C 1
ATOM 685 O O . ASP A 1 87 ? -17.192 -13.489 8.606 1.00 92.94 87 ASP A O 1
ATOM 689 N N . ASP A 1 88 ? -15.803 -12.911 6.937 1.00 92.88 88 ASP A N 1
ATOM 690 C CA . ASP A 1 88 ? -14.566 -13.007 7.735 1.00 92.88 88 ASP A CA 1
ATOM 691 C C . ASP A 1 88 ? -14.576 -12.029 8.925 1.00 92.88 88 ASP A C 1
ATOM 693 O O . ASP A 1 88 ? -13.992 -12.285 9.981 1.00 92.88 88 ASP A O 1
ATOM 697 N N . ILE A 1 89 ? -15.193 -10.855 8.750 1.00 92.06 89 ILE A N 1
ATOM 698 C CA . ILE A 1 89 ? -15.336 -9.865 9.825 1.00 92.06 89 ILE A CA 1
ATOM 699 C C . ILE A 1 89 ? -16.324 -10.387 10.868 1.00 92.06 89 ILE A C 1
ATOM 701 O O . ILE A 1 89 ? -16.010 -10.367 12.055 1.00 92.06 89 ILE A O 1
ATOM 705 N N . ALA A 1 90 ? -17.483 -10.886 10.433 1.00 93.00 90 ALA A N 1
ATOM 706 C CA . ALA A 1 90 ? -18.520 -11.388 11.328 1.00 93.00 90 ALA A CA 1
ATOM 707 C C . ALA A 1 90 ? -18.051 -12.604 12.145 1.00 93.00 90 ALA A C 1
ATOM 709 O O . ALA A 1 90 ? -18.337 -12.688 13.341 1.00 93.00 90 ALA A O 1
ATOM 710 N N . GLU A 1 91 ? -17.305 -13.524 11.528 1.00 94.44 91 GLU A N 1
ATOM 711 C CA . GLU A 1 91 ? -16.735 -14.684 12.218 1.00 94.44 91 GLU A CA 1
ATOM 712 C C . GLU A 1 91 ? -15.736 -14.255 13.303 1.00 94.44 91 GLU A C 1
ATOM 714 O O . GLU A 1 91 ? -15.850 -14.675 14.457 1.00 94.44 91 GLU A O 1
ATOM 719 N N . GLU A 1 92 ? -14.797 -13.362 12.976 1.00 93.75 92 GLU A N 1
ATOM 720 C CA . GLU A 1 92 ? -13.843 -12.843 13.961 1.00 93.75 92 GLU A CA 1
ATOM 721 C C . GLU A 1 92 ? -14.525 -12.054 15.085 1.00 93.75 92 GLU A C 1
ATOM 723 O O . GLU A 1 92 ? -14.131 -12.184 16.246 1.00 93.75 92 GLU A O 1
ATOM 728 N N . GLU A 1 93 ? -15.544 -11.249 14.774 1.00 94.38 93 GLU A N 1
ATOM 729 C CA . GLU A 1 93 ? -16.313 -10.505 15.776 1.00 94.38 93 GLU A CA 1
ATOM 730 C C . GLU A 1 93 ? -17.063 -11.443 16.728 1.00 94.38 93 GLU A C 1
ATOM 732 O O . GLU A 1 93 ? -17.052 -11.212 17.940 1.00 94.38 93 GLU A O 1
ATOM 737 N N . ALA A 1 94 ? -17.642 -12.534 16.217 1.00 96.69 94 ALA A N 1
ATOM 738 C CA . ALA A 1 94 ? -18.296 -13.549 17.039 1.00 96.69 94 ALA A CA 1
ATOM 739 C C . ALA A 1 94 ? -17.303 -14.238 17.991 1.00 96.69 94 ALA A C 1
ATOM 741 O O . ALA A 1 94 ? -17.578 -14.380 19.186 1.00 96.69 94 ALA A O 1
ATOM 742 N N . VAL A 1 95 ? -16.119 -14.608 17.492 1.00 96.81 95 VAL A N 1
ATOM 743 C CA . VAL A 1 95 ? -15.051 -15.201 18.314 1.00 96.81 95 VAL A CA 1
ATOM 744 C C . VAL A 1 95 ? -14.541 -14.206 19.360 1.00 96.81 95 VAL A C 1
ATOM 746 O O . VAL A 1 95 ? -14.373 -14.559 20.529 1.00 96.81 95 VAL A O 1
ATOM 749 N N . LEU A 1 96 ? -14.324 -12.948 18.971 1.00 96.00 96 LEU A N 1
ATOM 750 C CA . LEU A 1 96 ? -13.885 -11.897 19.884 1.00 96.00 96 LEU A CA 1
ATOM 751 C C . LEU A 1 96 ? -14.907 -11.667 20.999 1.00 96.00 96 LEU A C 1
ATOM 753 O O . LEU A 1 96 ? -14.514 -11.491 22.153 1.00 96.00 96 LEU A O 1
ATOM 757 N N . GLN A 1 97 ? -16.200 -11.669 20.672 1.00 96.81 97 GLN A N 1
ATOM 758 C CA . GLN A 1 97 ? -17.251 -11.514 21.669 1.00 96.81 97 GLN A CA 1
ATOM 759 C C . GLN A 1 97 ? -17.245 -12.677 22.665 1.00 96.81 97 GLN A C 1
ATOM 761 O O . GLN A 1 97 ? -17.219 -12.431 23.868 1.00 96.81 97 GLN A O 1
ATOM 766 N N . MET A 1 98 ? -17.142 -13.923 22.187 1.00 96.69 98 MET A N 1
ATOM 767 C CA . MET A 1 98 ? -17.015 -15.100 23.054 1.00 96.69 98 MET A CA 1
ATOM 768 C C . MET A 1 98 ? -15.831 -14.972 24.030 1.00 96.69 98 MET A C 1
ATOM 770 O O . MET A 1 98 ? -15.954 -15.300 25.211 1.00 96.69 98 MET A O 1
ATOM 774 N N . TYR A 1 99 ? -14.682 -14.470 23.566 1.00 97.69 99 TYR A N 1
ATOM 775 C CA . TYR A 1 99 ? -13.522 -14.246 24.432 1.00 97.69 99 TYR A CA 1
ATOM 776 C C . TYR A 1 99 ? -13.738 -13.120 25.444 1.00 97.69 99 TYR A C 1
ATOM 778 O O . TYR A 1 99 ? -13.339 -13.266 26.598 1.00 97.69 99 TYR A O 1
ATOM 786 N N . LYS A 1 100 ? -14.378 -12.013 25.053 1.00 97.50 100 LYS A N 1
ATOM 787 C CA . LYS A 1 100 ? -14.723 -10.932 25.990 1.00 97.50 100 LYS A CA 1
ATOM 788 C C . LYS A 1 100 ? -15.662 -11.423 27.084 1.00 97.50 100 LYS A C 1
ATOM 790 O O . LYS A 1 100 ? -15.416 -11.121 28.249 1.00 97.50 100 LYS A O 1
ATOM 795 N N . ASP A 1 101 ? -16.669 -12.213 26.724 1.00 97.12 101 ASP A N 1
AT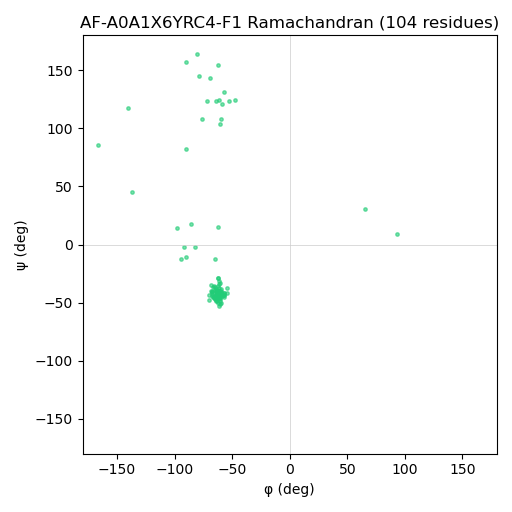OM 796 C CA . ASP A 1 101 ? -17.619 -12.790 27.675 1.00 97.12 101 ASP A CA 1
ATOM 797 C C . ASP A 1 101 ? -16.903 -13.708 28.675 1.00 97.12 101 ASP A C 1
ATOM 799 O O . ASP A 1 101 ? -17.094 -13.582 29.884 1.00 97.12 101 ASP A O 1
ATOM 803 N N . ALA A 1 102 ? -16.002 -14.572 28.193 1.00 97.00 102 ALA A N 1
ATOM 804 C CA . ALA A 1 102 ? -15.191 -15.443 29.047 1.00 97.00 102 ALA A CA 1
ATOM 805 C C . ALA A 1 102 ? -14.264 -14.667 30.004 1.00 97.00 102 ALA A C 1
ATOM 807 O O . ALA A 1 102 ? -13.942 -15.157 31.087 1.00 97.00 102 ALA A O 1
ATOM 808 N N . LEU A 1 103 ? -13.837 -13.464 29.613 1.00 97.44 103 LEU A N 1
ATOM 809 C CA . LEU A 1 103 ? -12.993 -12.578 30.417 1.00 97.44 103 LEU A CA 1
ATOM 810 C C . LEU A 1 103 ? -13.792 -11.590 31.287 1.00 97.44 103 LEU A C 1
ATOM 812 O O . LEU A 1 103 ? -13.178 -10.815 32.019 1.00 97.44 103 LEU A O 1
ATOM 816 N N . GLY A 1 104 ? -15.129 -11.589 31.221 1.00 95.25 104 GLY A N 1
ATOM 817 C CA . GLY A 1 104 ? -15.972 -10.627 31.941 1.00 95.25 104 GLY A CA 1
ATOM 818 C C . GLY A 1 104 ? -15.795 -9.179 31.467 1.00 95.25 104 GLY A C 1
ATOM 819 O O . GLY A 1 104 ? -15.905 -8.251 32.264 1.00 95.25 104 GLY A O 1
ATOM 820 N N . MET A 1 105 ? -15.463 -8.988 30.188 1.00 94.19 105 MET A N 1
ATOM 821 C CA . MET A 1 105 ? -15.250 -7.681 29.550 1.00 94.19 105 MET A CA 1
ATOM 822 C C . MET A 1 105 ? -16.485 -7.175 28.777 1.00 94.19 105 MET A C 1
ATOM 824 O O . MET A 1 105 ? -16.338 -6.281 27.938 1.00 94.19 105 MET A O 1
ATOM 828 N N . SER A 1 106 ? -17.658 -7.781 28.995 1.00 67.19 106 SER A N 1
ATOM 829 C CA . SER A 1 106 ? -18.922 -7.472 28.314 1.00 67.19 106 SER A CA 1
ATOM 830 C C . SER A 1 106 ? -19.743 -6.364 28.964 1.00 67.19 106 SER A C 1
ATOM 832 O O . SER A 1 106 ? -19.738 -6.239 30.209 1.00 67.19 106 SER A O 1
#

Foldseek 3Di:
DDDPDDDDDDPPPPDPDQDPVNVVVVVVVVVVVVVVVVVVVVVVVVVVVVVVVVVVVVVVVLVVCVVVPDDSVVVVVVVVVVVDDPVVVVVVVVVVVVVCVVVVVD

Organism: NCBI:txid396013

Sequence (106 aa):
MKDMGFPKASKEDAGLKETEADREVRDGAFRVAAGELRSFIERFEHLAAEKKDIADQQKEVMAEAKGRGYDVKVLRLLIALRKRAPDDIAEEEAVLQMYKDALGMS

Mean predicted aligned error: 11.23 Å